Protein AF-W1YI63-F1 (afdb_monomer)

pLDDT: mean 93.34, std 7.51, range [48.5, 98.5]

Radius of gyration: 19.22 Å; Cα contacts (8 Å, |Δi|>4): 62; chains: 1; bounding box: 43×37×49 Å

Nearest PDB structures (foldseek):
  4nl8-assembly1_A  TM=9.948E-01  e=7.126E-09  Klebsiella pneumoniae subsp. pneumoniae MGH 78578
  4nl8-assembly2_B  TM=9.795E-01  e=2.638E-07  Klebsiella pneumoniae subsp. pneumoniae MGH 78578
  6dgd-assembly2_B  TM=9.287E-01  e=2.018E-07  Klebsiella pneumoniae
  4nl4-assembly1_H  TM=9.683E-01  e=4.212E-07  Klebsiella pneumoniae subsp. pneumoniae MGH 78578

Sequence (87 aa):
QALRLTRRAGNARPAIQHVLDLKGQKVQAGLAPALITRMRQHFQADNQVILFLNRRGFAPALLCHDCGWIAECPRCDHYYTLHQAQQ

Foldseek 3Di:
DDDDDPDDPDPDDDDDDDDDQQAPADDDVNHGPVVVVVCVVCVVVVHDDDDDDDDPPDFDWDADRHPGDTAADPVDGDTDGDDDDDD

Organism: NCBI:txid408170

Mean predicted aligned error: 5.71 Å

Solvent-accessible surface area (backbone atoms only — not comparable to full-atom values): 6150 Å² total; per-residue (Å²): 134,88,86,82,82,89,67,62,73,84,87,61,69,86,80,91,81,81,90,80,82,63,57,68,54,81,56,57,98,84,36,49,61,75,54,54,55,52,52,50,57,38,47,75,68,77,45,86,84,86,85,90,74,81,62,92,87,65,82,42,67,47,66,41,61,63,82,64,51,64,48,65,41,97,87,52,99,48,70,43,72,56,82,77,78,86,127

Secondary structure (DSSP, 8-state):
------S-STTPPPPP--PPP-TT---BTTB-HHHHHHHHHHHHTT-------PPTT--PBPB-TTT--B-B-TTSSPBPB------

Structure (mmCIF, N/CA/C/O backbone):
data_AF-W1YI63-F1
#
_entry.id   AF-W1YI63-F1
#
loop_
_atom_site.group_PDB
_atom_site.id
_atom_site.type_symbol
_atom_site.label_atom_id
_atom_site.label_alt_id
_atom_site.label_comp_id
_atom_site.label_asym_id
_atom_site.label_entity_id
_atom_site.label_seq_id
_atom_site.pdbx_PDB_ins_code
_atom_site.Cartn_x
_atom_site.Cartn_y
_atom_site.Cartn_z
_atom_site.occupancy
_atom_site.B_iso_or_equiv
_atom_site.auth_seq_id
_atom_site.auth_comp_id
_atom_site.auth_asym_id
_atom_site.auth_atom_id
_atom_site.pdbx_PDB_model_num
ATOM 1 N N . GLN A 1 1 ? -26.873 -14.004 -26.947 1.00 75.94 1 GLN A N 1
ATOM 2 C CA . GLN A 1 1 ? -25.847 -15.070 -26.940 1.00 75.94 1 GLN A CA 1
ATOM 3 C C . GLN A 1 1 ? -24.523 -14.428 -26.536 1.00 75.94 1 GLN A C 1
ATOM 5 O O . GLN A 1 1 ? -24.121 -13.477 -27.191 1.00 75.94 1 GLN A O 1
ATOM 10 N N . ALA A 1 2 ? -23.910 -14.829 -25.418 1.00 80.31 2 ALA A N 1
ATOM 11 C CA . ALA A 1 2 ? -22.669 -14.207 -24.943 1.00 80.31 2 ALA A CA 1
ATOM 12 C C . ALA A 1 2 ? -21.449 -14.833 -25.640 1.00 80.31 2 ALA A C 1
ATOM 14 O O . ALA A 1 2 ? -21.308 -16.055 -25.661 1.00 80.31 2 ALA A O 1
ATOM 15 N N . LEU A 1 3 ? -20.571 -14.002 -26.205 1.00 83.38 3 LEU A N 1
ATOM 16 C CA . LEU A 1 3 ? -19.296 -14.436 -26.777 1.00 83.38 3 LEU A CA 1
ATOM 17 C C . LEU A 1 3 ? -18.254 -14.610 -25.668 1.00 83.38 3 LEU A C 1
ATOM 19 O O . LEU A 1 3 ? -18.019 -13.704 -24.871 1.00 83.38 3 LEU A O 1
ATOM 23 N N . ARG A 1 4 ? -17.604 -15.777 -25.631 1.00 86.81 4 ARG A N 1
ATOM 24 C CA . ARG A 1 4 ? -16.536 -16.088 -24.674 1.00 86.81 4 ARG A CA 1
ATOM 25 C C . ARG A 1 4 ? -15.173 -15.840 -25.320 1.00 86.81 4 ARG A C 1
ATOM 27 O O . ARG A 1 4 ? -14.741 -16.605 -26.178 1.00 86.81 4 ARG A O 1
ATOM 34 N N . LEU A 1 5 ? -14.484 -14.785 -24.892 1.00 87.88 5 LEU A N 1
ATOM 35 C CA . LEU A 1 5 ? -13.155 -14.421 -25.392 1.00 87.88 5 LEU A CA 1
ATOM 36 C C . LEU A 1 5 ? -12.069 -15.185 -24.621 1.00 87.88 5 LEU A C 1
ATOM 38 O O . LEU A 1 5 ? -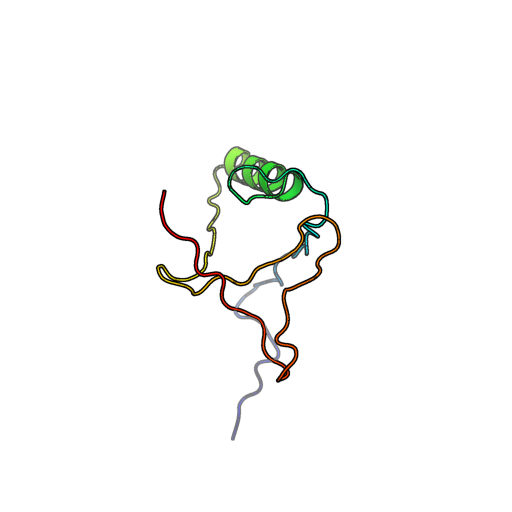11.617 -14.754 -23.565 1.00 87.88 5 LEU A O 1
ATOM 42 N N . THR A 1 6 ? -11.661 -16.349 -25.130 1.00 88.38 6 THR A N 1
ATOM 43 C CA . THR A 1 6 ? -10.642 -17.203 -24.486 1.00 88.38 6 THR A CA 1
ATOM 44 C C . THR A 1 6 ? -9.203 -16.834 -24.856 1.00 88.38 6 THR A C 1
ATOM 46 O O . THR A 1 6 ? -8.264 -17.399 -24.299 1.00 88.38 6 THR A O 1
ATOM 49 N N . ARG A 1 7 ? -9.010 -15.892 -25.788 1.00 86.50 7 ARG A N 1
ATOM 50 C CA . ARG A 1 7 ? -7.696 -15.446 -26.273 1.00 86.50 7 ARG A CA 1
ATOM 51 C C . ARG A 1 7 ? -7.528 -13.949 -26.041 1.00 86.50 7 ARG A C 1
ATOM 53 O O . ARG A 1 7 ? -8.476 -13.185 -26.205 1.00 86.50 7 ARG A O 1
ATOM 60 N N . ARG A 1 8 ? -6.319 -13.534 -25.658 1.00 87.12 8 ARG A N 1
ATOM 61 C CA . ARG A 1 8 ? -5.969 -12.112 -25.540 1.00 87.12 8 ARG A CA 1
ATOM 62 C C . ARG A 1 8 ? -5.815 -11.500 -26.932 1.00 87.12 8 ARG A C 1
ATOM 64 O O . ARG A 1 8 ? -5.509 -12.205 -27.888 1.00 87.12 8 ARG A O 1
ATOM 71 N N . ALA A 1 9 ? -6.042 -10.194 -27.035 1.00 91.19 9 ALA A N 1
ATOM 72 C CA . ALA A 1 9 ? -5.886 -9.473 -28.291 1.00 91.19 9 ALA A CA 1
ATOM 73 C C . ALA A 1 9 ? -4.422 -9.512 -28.769 1.00 91.19 9 ALA A C 1
ATOM 75 O O . ALA A 1 9 ? -3.497 -9.268 -27.989 1.00 91.19 9 ALA A O 1
ATOM 76 N N . GLY A 1 10 ? -4.222 -9.811 -30.054 1.00 89.25 10 GLY A N 1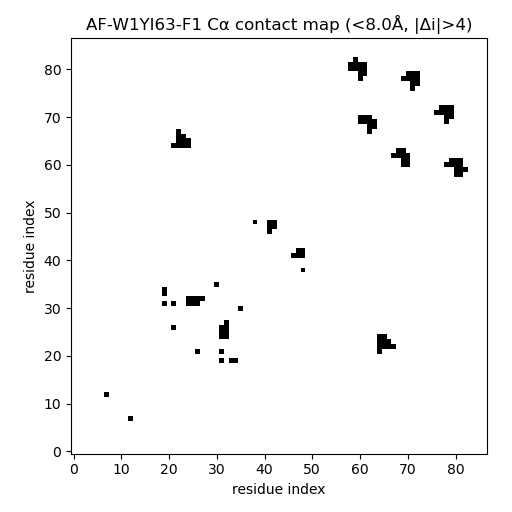
ATOM 77 C CA . GLY A 1 10 ? -2.896 -9.917 -30.663 1.00 89.25 10 GLY A CA 1
ATOM 78 C C . GLY A 1 10 ? -1.993 -10.924 -29.943 1.00 89.25 10 GLY A C 1
ATOM 79 O O . GLY A 1 10 ? -2.409 -12.033 -29.622 1.00 89.25 10 GLY A O 1
ATOM 80 N N . ASN A 1 11 ? -0.757 -10.510 -29.658 1.00 86.44 11 ASN A N 1
ATOM 81 C CA . ASN A 1 11 ? 0.253 -11.321 -28.967 1.00 86.44 11 ASN A CA 1
ATOM 82 C C . ASN A 1 11 ? 0.388 -10.962 -27.477 1.00 86.44 11 ASN A C 1
ATOM 84 O O . ASN A 1 11 ? 1.430 -11.216 -26.866 1.00 86.44 11 ASN A O 1
ATOM 88 N N . ALA A 1 12 ? -0.633 -10.328 -26.891 1.00 89.94 12 ALA A N 1
ATOM 89 C CA . ALA A 1 12 ? -0.577 -9.873 -25.510 1.00 89.94 12 ALA A CA 1
ATOM 90 C C . ALA A 1 12 ? -0.393 -11.054 -24.546 1.00 89.94 12 ALA A C 1
ATOM 92 O O . ALA A 1 12 ? -1.179 -12.005 -24.523 1.00 89.94 12 ALA A O 1
ATOM 93 N N . ARG A 1 13 ? 0.642 -10.965 -23.711 1.00 88.12 13 ARG A N 1
ATOM 94 C CA . ARG A 1 13 ? 0.923 -11.923 -22.639 1.00 88.12 13 ARG A CA 1
ATOM 95 C C . ARG A 1 13 ? 0.381 -11.384 -21.312 1.00 88.12 13 ARG A C 1
ATOM 97 O O . ARG A 1 13 ? 0.255 -10.168 -21.162 1.00 88.12 13 ARG A O 1
ATOM 104 N N . PRO A 1 14 ? 0.029 -12.253 -20.350 1.00 85.75 14 PRO A N 1
ATOM 105 C CA . PRO A 1 14 ? -0.277 -11.811 -18.995 1.00 85.75 14 PRO A CA 1
ATOM 106 C C . PRO A 1 14 ? 0.870 -10.970 -18.423 1.00 85.75 14 PRO A C 1
ATOM 108 O O . PRO A 1 14 ? 2.039 -11.297 -18.628 1.00 85.75 14 PRO A O 1
ATOM 111 N N . ALA A 1 15 ? 0.535 -9.898 -17.708 1.00 87.31 15 ALA A N 1
ATOM 112 C CA . ALA A 1 15 ? 1.530 -9.109 -16.999 1.00 87.31 15 ALA A CA 1
ATOM 113 C C . ALA A 1 15 ? 2.148 -9.931 -15.857 1.00 87.31 15 ALA A C 1
ATOM 115 O O . ALA A 1 15 ? 1.457 -10.711 -15.196 1.00 87.31 15 ALA A O 1
ATOM 116 N N . ILE A 1 16 ? 3.443 -9.734 -15.610 1.00 91.88 16 ILE A N 1
ATOM 117 C CA . ILE A 1 16 ? 4.107 -10.286 -14.428 1.00 91.88 16 ILE A CA 1
ATOM 118 C C . ILE A 1 16 ? 3.674 -9.446 -13.227 1.00 91.88 16 ILE A C 1
ATOM 120 O O . ILE A 1 16 ? 3.894 -8.237 -13.197 1.00 91.88 16 ILE A O 1
ATOM 124 N N . GLN A 1 17 ? 3.063 -10.091 -12.238 1.00 94.88 17 GLN A N 1
ATOM 125 C CA . GLN A 1 17 ? 2.519 -9.441 -11.049 1.00 94.88 17 GLN A CA 1
ATOM 126 C C . GLN A 1 17 ? 3.244 -9.900 -9.787 1.00 94.88 17 GLN A C 1
ATOM 128 O O . GLN A 1 17 ? 3.671 -11.048 -9.685 1.00 94.88 17 GLN A O 1
ATOM 133 N N . HIS A 1 18 ? 3.352 -8.998 -8.816 1.00 95.56 18 HIS A N 1
ATOM 134 C 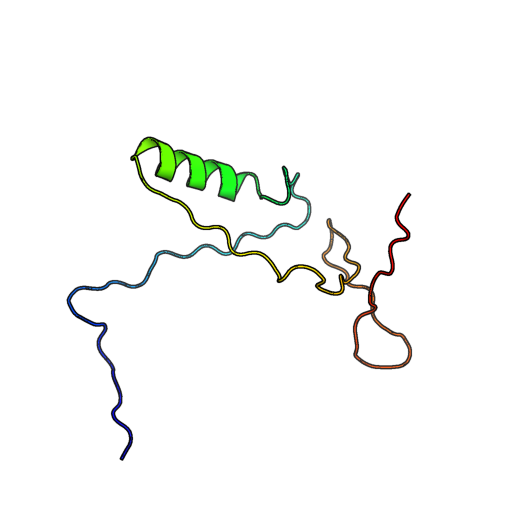CA . HIS A 1 18 ? 3.893 -9.282 -7.493 1.00 95.56 18 HIS A CA 1
ATOM 135 C C . HIS A 1 18 ? 2.973 -8.658 -6.447 1.00 95.56 18 HIS A C 1
ATOM 137 O O . HIS A 1 18 ? 2.620 -7.486 -6.565 1.00 95.56 18 HIS A O 1
ATOM 143 N N . VAL A 1 19 ? 2.621 -9.426 -5.418 1.00 96.81 19 VAL A N 1
ATOM 144 C CA . VAL A 1 19 ? 1.935 -8.909 -4.230 1.00 96.81 19 VAL A CA 1
ATOM 145 C C . VAL A 1 19 ? 3.000 -8.659 -3.172 1.00 96.81 19 VAL A C 1
ATOM 147 O O . VAL A 1 19 ? 3.744 -9.570 -2.816 1.00 96.81 19 VAL A O 1
ATOM 150 N N . LEU A 1 20 ? 3.116 -7.413 -2.718 1.00 96.56 20 LEU A N 1
ATOM 151 C CA . LEU A 1 20 ? 4.080 -7.023 -1.695 1.00 96.56 20 LEU A CA 1
ATOM 152 C C . LEU A 1 20 ? 3.353 -6.855 -0.364 1.00 96.56 20 LEU A C 1
ATOM 154 O O . LEU A 1 20 ? 2.436 -6.044 -0.264 1.00 96.56 20 LEU A O 1
ATOM 158 N N . ASP A 1 21 ? 3.781 -7.601 0.650 1.00 96.31 21 ASP A N 1
ATOM 159 C CA . ASP A 1 21 ? 3.295 -7.416 2.014 1.00 96.31 21 ASP A CA 1
ATOM 160 C C . ASP A 1 21 ? 3.972 -6.196 2.644 1.00 96.31 21 ASP A C 1
ATOM 162 O O . ASP A 1 21 ? 5.199 -6.153 2.759 1.00 96.31 21 ASP A O 1
ATOM 166 N N . LEU A 1 22 ? 3.18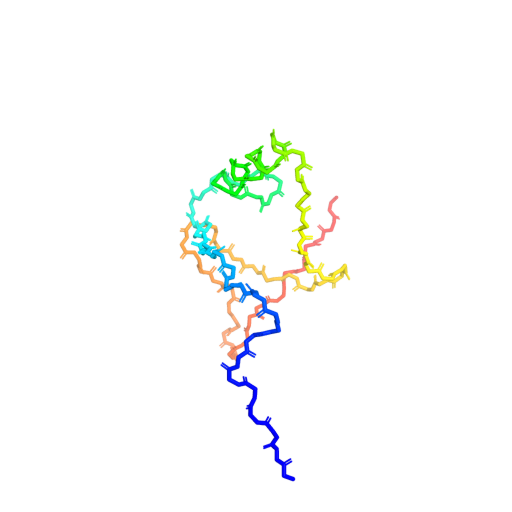1 -5.192 3.023 1.00 96.88 22 LEU A N 1
ATOM 167 C CA . LEU A 1 22 ? 3.686 -3.964 3.638 1.00 96.88 22 LEU A CA 1
ATOM 168 C C . LEU A 1 22 ? 3.948 -4.107 5.140 1.00 96.88 22 LEU A C 1
ATOM 170 O O . LEU A 1 22 ? 4.606 -3.228 5.703 1.00 96.88 22 LEU A O 1
ATOM 174 N N . LYS A 1 23 ? 3.464 -5.185 5.776 1.00 96.69 23 LYS A N 1
ATOM 175 C CA . LYS A 1 23 ? 3.572 -5.367 7.226 1.00 96.69 23 LYS A CA 1
ATOM 176 C C . LYS A 1 23 ? 5.025 -5.287 7.698 1.00 96.69 23 LYS A C 1
ATOM 178 O O . LYS A 1 23 ? 5.897 -5.967 7.155 1.00 96.69 23 LYS A O 1
ATOM 183 N N . GLY A 1 24 ? 5.287 -4.422 8.676 1.00 94.44 24 GLY A N 1
ATOM 184 C CA . GLY A 1 24 ? 6.612 -4.216 9.270 1.00 94.44 24 GLY A CA 1
ATOM 185 C C . GLY A 1 24 ? 7.660 -3.586 8.339 1.00 94.44 24 GLY A C 1
ATOM 186 O O . GLY A 1 24 ? 8.832 -3.487 8.707 1.00 94.44 24 GLY A O 1
ATOM 187 N N . GLN A 1 25 ? 7.292 -3.151 7.128 1.00 95.75 25 GLN A N 1
ATOM 188 C CA . GLN A 1 25 ? 8.243 -2.527 6.204 1.00 95.75 25 GLN A CA 1
ATOM 189 C C . GLN A 1 25 ? 8.387 -1.028 6.464 1.00 95.75 25 GLN A C 1
ATOM 191 O O . GLN A 1 2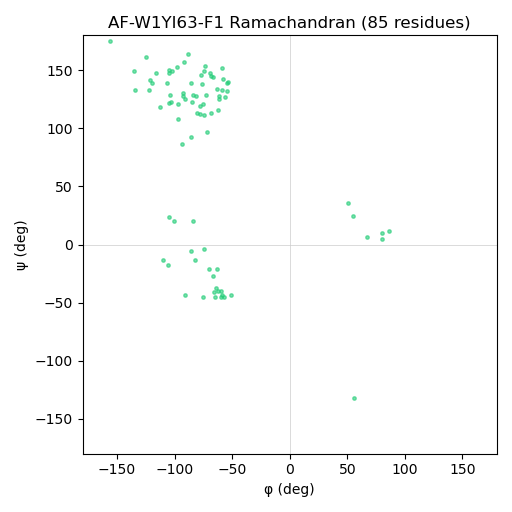5 ? 7.401 -0.315 6.623 1.00 95.75 25 GLN A O 1
ATOM 196 N N . LYS A 1 26 ? 9.613 -0.498 6.402 1.00 94.56 26 LYS A N 1
ATOM 197 C CA . LYS A 1 26 ? 9.836 0.956 6.399 1.00 94.56 26 LYS A CA 1
ATOM 198 C C . LYS A 1 26 ? 9.394 1.543 5.060 1.00 94.56 26 LYS A C 1
ATOM 200 O O . LYS A 1 26 ? 10.141 1.503 4.083 1.00 94.56 26 LYS A O 1
ATOM 205 N N . VAL A 1 27 ? 8.172 2.061 5.016 1.00 95.56 27 VAL A N 1
ATOM 206 C CA . VAL A 1 27 ? 7.624 2.705 3.820 1.00 95.56 27 VAL A CA 1
ATOM 207 C C . VAL A 1 27 ? 8.206 4.106 3.640 1.00 95.56 27 VAL A C 1
ATOM 209 O O . VAL A 1 27 ? 8.334 4.869 4.595 1.00 95.56 27 VAL A O 1
ATOM 212 N N . GLN A 1 28 ? 8.540 4.460 2.400 1.00 96.62 28 GLN A N 1
ATOM 213 C CA . GLN A 1 28 ? 8.998 5.800 2.030 1.00 96.62 28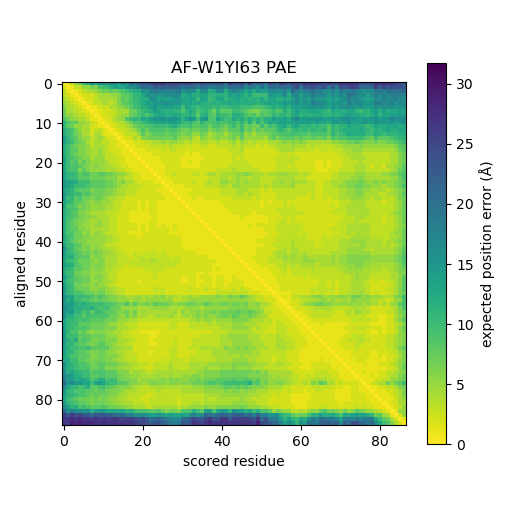 GLN A CA 1
ATOM 214 C C . GLN A 1 28 ? 7.943 6.441 1.134 1.00 96.62 28 GLN A C 1
ATOM 216 O O . GLN A 1 28 ? 7.645 5.915 0.065 1.00 96.62 28 GLN A O 1
ATOM 221 N N . ALA A 1 29 ? 7.357 7.559 1.575 1.00 95.44 29 ALA A N 1
ATOM 222 C CA . ALA A 1 29 ? 6.245 8.216 0.878 1.00 95.44 29 ALA A CA 1
ATOM 223 C C . ALA A 1 29 ? 5.088 7.247 0.526 1.00 95.44 29 ALA A C 1
ATOM 225 O O . ALA A 1 29 ? 4.481 7.343 -0.536 1.00 95.44 29 ALA A O 1
ATOM 226 N N . GLY A 1 30 ? 4.814 6.276 1.406 1.00 94.62 30 GLY A N 1
ATOM 227 C CA . GLY A 1 30 ? 3.788 5.248 1.195 1.00 94.62 30 GLY A CA 1
ATOM 228 C C . GLY A 1 30 ? 4.200 4.082 0.285 1.00 94.62 30 GLY A C 1
ATOM 229 O O . GLY A 1 30 ? 3.373 3.218 0.008 1.00 94.62 30 GLY A O 1
ATOM 230 N N . LEU A 1 31 ? 5.456 4.017 -0.171 1.00 97.69 31 LEU A N 1
ATOM 231 C CA . LEU A 1 31 ? 5.953 2.970 -1.069 1.00 97.69 31 LEU A CA 1
ATOM 232 C C . LEU A 1 31 ? 6.875 1.984 -0.338 1.00 97.69 31 LEU A C 1
ATOM 234 O O . LEU A 1 31 ? 7.740 2.380 0.445 1.00 97.69 31 LEU A O 1
ATOM 238 N N . ALA A 1 32 ? 6.727 0.691 -0.640 1.00 97.69 32 ALA A N 1
ATOM 239 C CA . ALA A 1 32 ? 7.639 -0.345 -0.159 1.00 97.69 32 ALA A CA 1
ATOM 240 C C . ALA A 1 32 ? 9.034 -0.221 -0.800 1.00 97.69 32 ALA A C 1
ATOM 242 O O . ALA A 1 32 ? 9.121 0.020 -2.010 1.00 97.69 32 ALA A O 1
ATOM 243 N N . PRO A 1 33 ? 10.122 -0.526 -0.068 1.00 97.44 33 PRO A N 1
ATOM 244 C CA . PRO A 1 33 ? 11.473 -0.596 -0.629 1.00 97.44 33 PRO A CA 1
ATOM 245 C C . PRO A 1 33 ? 11.569 -1.470 -1.890 1.00 97.44 33 PRO A C 1
ATOM 247 O O . PRO A 1 33 ? 12.155 -1.064 -2.892 1.00 97.44 33 PRO A O 1
ATOM 250 N N . ALA A 1 34 ? 10.921 -2.641 -1.887 1.00 97.25 34 ALA A N 1
ATOM 251 C CA . ALA A 1 34 ? 10.921 -3.555 -3.032 1.00 97.25 34 ALA A CA 1
ATOM 252 C C . ALA A 1 34 ? 10.186 -3.001 -4.269 1.00 97.25 34 ALA A C 1
ATOM 254 O O . ALA A 1 34 ? 10.512 -3.385 -5.396 1.00 97.25 34 ALA A O 1
ATOM 255 N N . LEU A 1 35 ? 9.202 -2.114 -4.079 1.00 98.00 35 LEU A N 1
ATOM 256 C CA . LEU A 1 35 ? 8.530 -1.413 -5.175 1.00 98.00 35 LEU A CA 1
ATOM 257 C C . LEU A 1 35 ? 9.435 -0.312 -5.732 1.00 98.00 35 LEU A C 1
ATOM 259 O O . LEU A 1 35 ? 9.622 -0.242 -6.943 1.00 98.00 35 LEU A O 1
ATOM 263 N N . ILE A 1 36 ? 10.063 0.478 -4.856 1.00 98.19 36 ILE A N 1
ATOM 264 C CA . ILE A 1 36 ? 10.996 1.548 -5.242 1.00 98.19 36 ILE A CA 1
ATOM 265 C C . ILE A 1 36 ? 12.142 0.987 -6.093 1.00 98.19 36 ILE A C 1
ATOM 267 O O . ILE A 1 36 ? 12.463 1.550 -7.139 1.00 98.19 36 ILE A O 1
ATOM 271 N N . THR A 1 37 ? 12.727 -0.146 -5.697 1.00 97.69 37 THR A N 1
ATOM 272 C CA . THR A 1 37 ? 13.787 -0.807 -6.477 1.00 97.69 37 THR A CA 1
ATOM 273 C C . THR A 1 37 ? 13.312 -1.195 -7.878 1.00 97.69 37 THR A C 1
ATOM 275 O O . THR A 1 37 ? 14.008 -0.918 -8.852 1.00 97.69 37 THR A O 1
ATOM 278 N N . ARG A 1 38 ? 12.111 -1.775 -8.008 1.00 97.06 38 ARG A N 1
ATOM 279 C CA . ARG A 1 38 ? 11.538 -2.129 -9.320 1.00 97.06 38 ARG A CA 1
ATOM 280 C C . ARG A 1 38 ? 11.236 -0.896 -10.170 1.00 97.06 38 ARG A C 1
ATOM 282 O O . ARG A 1 38 ? 11.533 -0.888 -11.358 1.00 97.06 38 ARG A O 1
ATOM 289 N N . MET A 1 39 ? 10.706 0.170 -9.572 1.00 97.94 39 MET A N 1
ATOM 290 C CA . MET A 1 39 ? 10.473 1.436 -10.277 1.00 97.94 39 MET A CA 1
ATOM 291 C C . MET A 1 39 ? 11.776 2.002 -10.852 1.00 97.94 39 MET A C 1
ATOM 293 O O . MET A 1 39 ? 11.806 2.395 -12.014 1.00 97.94 39 MET A O 1
ATOM 297 N N . ARG A 1 40 ? 12.873 1.969 -10.081 1.00 98.19 40 ARG A N 1
ATOM 298 C CA . ARG A 1 40 ? 14.194 2.405 -10.562 1.00 98.19 40 ARG A CA 1
ATOM 299 C C . ARG A 1 40 ? 14.672 1.599 -11.769 1.00 98.19 40 ARG A C 1
ATOM 301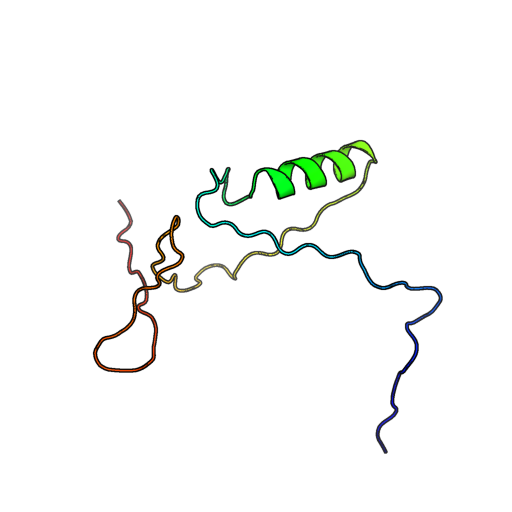 O O . ARG A 1 40 ? 15.202 2.200 -12.693 1.00 98.19 40 ARG A O 1
ATOM 308 N N . GLN A 1 41 ? 14.450 0.285 -11.793 1.00 98.00 41 GLN A N 1
ATOM 309 C CA . GLN A 1 41 ? 14.793 -0.556 -12.950 1.00 98.00 41 GLN A CA 1
ATOM 310 C C . GLN A 1 41 ? 14.016 -0.142 -14.206 1.00 98.00 41 GLN A C 1
ATOM 312 O O . GLN A 1 41 ? 14.585 -0.093 -15.292 1.00 98.00 41 GLN A O 1
ATOM 317 N N . HIS A 1 42 ? 12.732 0.203 -14.065 1.00 98.00 42 HIS A N 1
ATOM 318 C CA . HIS A 1 42 ? 11.943 0.718 -15.185 1.00 98.00 42 HIS A CA 1
ATOM 319 C C . HIS A 1 42 ? 12.468 2.066 -15.682 1.00 98.00 42 HIS A C 1
ATOM 321 O O . HIS A 1 42 ? 12.639 2.229 -16.889 1.00 98.00 42 HIS A O 1
ATOM 327 N N . PHE A 1 43 ? 12.784 2.991 -14.772 1.00 98.25 43 PHE A N 1
ATOM 328 C CA . PHE A 1 43 ? 13.335 4.299 -15.133 1.00 98.25 43 PHE A CA 1
ATOM 329 C C . PHE A 1 43 ? 14.714 4.197 -15.797 1.00 98.25 43 PHE A C 1
ATOM 331 O O . PHE A 1 43 ? 14.981 4.927 -16.739 1.00 98.25 43 PHE A O 1
ATOM 338 N N . GLN A 1 44 ? 15.568 3.267 -15.358 1.00 98.50 44 GLN A N 1
ATOM 339 C CA . GLN A 1 44 ? 16.875 3.001 -15.981 1.00 98.50 44 GLN A CA 1
ATOM 340 C C . GLN A 1 44 ? 16.774 2.495 -17.426 1.00 98.50 44 GLN A C 1
ATOM 342 O O . GLN A 1 44 ? 17.746 2.579 -18.167 1.00 98.50 44 GLN A O 1
ATOM 347 N N . ALA A 1 45 ? 15.619 1.956 -17.812 1.00 98.25 45 ALA A N 1
ATOM 348 C CA . ALA A 1 45 ? 15.326 1.495 -19.163 1.00 98.25 45 ALA A CA 1
ATOM 349 C C . ALA A 1 45 ? 14.401 2.470 -19.920 1.00 98.25 45 ALA A C 1
ATOM 351 O O . ALA A 1 45 ? 13.674 2.037 -20.811 1.00 98.25 45 ALA A O 1
ATOM 352 N N . ASP A 1 46 ? 14.374 3.748 -19.516 1.00 98.12 46 ASP A N 1
ATOM 353 C CA . ASP A 1 46 ? 13.561 4.827 -20.100 1.00 98.12 46 ASP A CA 1
ATOM 354 C C . ASP A 1 46 ? 12.051 4.528 -20.168 1.00 98.12 46 ASP A C 1
ATOM 356 O O . ASP A 1 46 ? 11.304 5.099 -20.966 1.00 98.12 46 ASP A O 1
ATOM 360 N N . ASN A 1 47 ? 11.566 3.641 -19.295 1.00 97.81 47 ASN A N 1
ATOM 361 C CA . ASN A 1 47 ? 10.146 3.332 -19.185 1.00 97.81 47 ASN A CA 1
ATOM 362 C C . ASN A 1 47 ? 9.440 4.265 -18.198 1.00 97.81 47 ASN A C 1
ATOM 364 O O . ASN A 1 47 ? 10.046 4.888 -17.326 1.00 97.81 47 ASN A O 1
ATOM 368 N N . GLN A 1 48 ? 8.111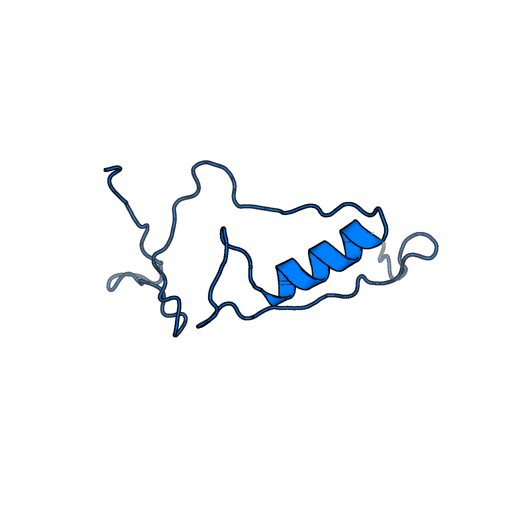 4.280 -18.284 1.00 97.69 48 GLN A N 1
ATOM 369 C CA . GLN A 1 48 ? 7.243 5.021 -17.375 1.00 97.69 48 GLN A CA 1
ATOM 370 C C . GLN A 1 48 ? 6.546 4.085 -16.385 1.00 97.69 48 GLN A C 1
ATOM 372 O O . GLN A 1 48 ? 6.253 2.928 -16.689 1.00 97.69 48 GLN A O 1
ATOM 377 N N . VAL A 1 49 ? 6.249 4.612 -15.197 1.00 97.69 49 VAL A N 1
ATOM 378 C CA . VAL A 1 49 ? 5.482 3.921 -14.156 1.00 97.69 49 VAL A CA 1
ATOM 379 C C . VAL A 1 49 ? 4.260 4.760 -13.809 1.00 97.69 49 VAL A C 1
ATOM 381 O O . VAL A 1 49 ? 4.374 5.959 -13.568 1.00 97.69 49 VAL A O 1
ATOM 384 N N . ILE A 1 50 ? 3.099 4.113 -13.739 1.00 97.75 50 ILE A N 1
ATOM 385 C CA . ILE A 1 50 ? 1.853 4.718 -13.268 1.00 97.75 50 ILE A CA 1
ATOM 386 C C . ILE A 1 50 ? 1.580 4.207 -11.853 1.00 97.75 50 ILE A C 1
ATOM 388 O O . ILE A 1 50 ? 1.582 3.000 -11.614 1.00 97.75 50 ILE A O 1
ATOM 392 N N . LEU A 1 51 ? 1.325 5.128 -10.923 1.00 97.25 51 LEU A N 1
ATOM 393 C CA . LEU A 1 51 ? 0.873 4.816 -9.569 1.00 97.25 51 LEU A CA 1
ATOM 394 C C . LEU A 1 51 ? -0.614 5.144 -9.451 1.00 97.25 51 LEU A C 1
ATOM 396 O O . LEU A 1 51 ? -1.023 6.285 -9.657 1.00 97.25 51 LEU A O 1
ATOM 400 N N . PHE A 1 52 ? -1.417 4.144 -9.098 1.00 97.25 52 PHE A N 1
ATOM 401 C CA . PHE A 1 52 ? -2.827 4.338 -8.782 1.00 97.25 52 PHE A CA 1
ATOM 402 C C . PHE A 1 52 ? -2.990 4.554 -7.281 1.00 97.25 52 PHE A C 1
ATOM 404 O O . PHE A 1 52 ? -2.466 3.788 -6.476 1.00 97.25 52 PHE A O 1
ATOM 411 N N . LEU A 1 53 ? -3.726 5.599 -6.918 1.00 95.44 53 LEU A N 1
ATOM 412 C CA . LEU A 1 53 ? -4.030 5.964 -5.539 1.00 95.44 53 LEU A CA 1
ATOM 413 C C . LEU A 1 53 ? -5.545 6.063 -5.364 1.00 95.44 53 LEU A C 1
ATOM 415 O O . LEU A 1 53 ? -6.288 6.229 -6.334 1.00 95.44 53 LEU A O 1
ATOM 419 N N . ASN A 1 54 ? -5.997 6.007 -4.113 1.00 94.94 54 ASN A N 1
ATOM 420 C CA . ASN A 1 54 ? -7.393 6.268 -3.786 1.00 94.94 54 ASN A CA 1
ATOM 421 C C . ASN A 1 54 ? -7.808 7.676 -4.236 1.00 94.94 54 ASN A C 1
ATOM 423 O O . ASN A 1 54 ? -7.003 8.612 -4.281 1.00 94.94 54 ASN A O 1
ATOM 427 N N . ARG A 1 55 ? -9.098 7.838 -4.543 1.00 94.50 55 ARG A N 1
ATOM 428 C CA . ARG A 1 55 ? -9.673 9.140 -4.894 1.00 94.50 55 ARG A CA 1
ATOM 429 C C . ARG A 1 55 ? -9.451 10.138 -3.751 1.00 94.50 55 ARG A C 1
ATOM 431 O O . ARG A 1 55 ? -9.588 9.803 -2.578 1.00 94.50 55 ARG A O 1
ATOM 438 N N . ARG A 1 56 ? -9.169 11.397 -4.095 1.00 91.62 56 ARG A N 1
ATOM 439 C CA . ARG A 1 56 ? -9.095 12.501 -3.126 1.00 91.62 56 ARG A CA 1
ATOM 440 C C . ARG A 1 56 ? -10.393 12.588 -2.307 1.00 91.62 56 ARG A C 1
ATOM 442 O O . ARG A 1 56 ? -11.474 12.576 -2.891 1.00 91.62 56 ARG A O 1
ATOM 449 N N . GLY A 1 57 ? -10.269 12.695 -0.984 1.00 88.00 57 GLY A N 1
ATOM 450 C CA . GLY A 1 57 ? -11.407 12.688 -0.054 1.00 88.00 57 GLY A CA 1
ATOM 451 C C . GLY A 1 57 ? -11.868 11.290 0.375 1.00 88.00 57 GLY A C 1
ATOM 452 O O . GLY A 1 57 ? -12.939 11.164 0.957 1.00 88.00 57 GLY A O 1
ATOM 453 N N . PHE A 1 58 ? -11.093 10.241 0.080 1.00 92.88 58 PHE A N 1
ATOM 454 C CA . PHE A 1 58 ? -11.349 8.900 0.601 1.00 92.88 58 PHE A CA 1
ATOM 455 C C . PHE A 1 58 ? -11.347 8.892 2.138 1.00 92.88 58 PHE A C 1
ATOM 457 O O . PHE A 1 58 ? -10.435 9.440 2.753 1.00 92.88 58 PHE A O 1
ATOM 464 N N . ALA A 1 59 ? -12.354 8.252 2.735 1.00 92.62 59 ALA A N 1
ATOM 465 C CA . ALA A 1 59 ? -12.485 8.079 4.178 1.00 92.62 59 ALA A CA 1
ATOM 466 C C . ALA A 1 59 ? -11.492 7.005 4.673 1.00 92.62 59 ALA A C 1
ATOM 468 O O . ALA A 1 59 ? -11.643 5.838 4.304 1.00 92.62 59 ALA A O 1
ATOM 469 N N . PRO A 1 60 ? -10.454 7.360 5.454 1.00 93.69 60 PRO A N 1
ATOM 470 C CA . PRO A 1 60 ? -9.415 6.409 5.832 1.00 93.69 60 PRO A CA 1
ATOM 471 C C . PRO A 1 60 ? -9.891 5.461 6.939 1.00 93.69 60 PRO A C 1
ATOM 473 O O . PRO A 1 60 ? -10.610 5.872 7.845 1.00 93.69 60 PRO A O 1
ATOM 476 N N . ALA A 1 61 ? -9.431 4.211 6.901 1.00 95.12 61 ALA A N 1
ATOM 477 C CA . ALA A 1 61 ? -9.516 3.285 8.029 1.00 95.12 61 ALA A CA 1
ATOM 478 C C . ALA A 1 61 ? -8.246 3.375 8.890 1.00 95.12 61 ALA A C 1
ATOM 480 O O . ALA A 1 61 ? -7.186 3.778 8.404 1.00 95.12 61 ALA A O 1
ATOM 481 N N . LEU A 1 62 ? -8.339 2.972 10.158 1.00 96.19 62 LEU A N 1
ATOM 482 C CA . LEU A 1 62 ? -7.179 2.837 11.041 1.00 96.19 62 LEU A CA 1
ATOM 483 C C . LEU A 1 62 ? -6.650 1.398 10.990 1.00 96.19 62 LEU A C 1
ATOM 485 O O . LEU A 1 62 ? -7.414 0.458 11.209 1.00 96.19 62 LEU A O 1
ATOM 489 N N . LEU A 1 63 ? -5.350 1.238 10.730 1.00 96.56 63 LEU A N 1
ATOM 490 C CA . LEU A 1 63 ? -4.678 -0.062 10.660 1.00 96.56 63 LEU A CA 1
ATOM 491 C C . LEU A 1 63 ? -3.340 -0.061 11.411 1.00 96.56 63 LEU A C 1
ATOM 493 O O . LEU A 1 63 ? -2.652 0.959 11.463 1.00 96.56 63 LEU A O 1
ATOM 497 N N . CYS A 1 64 ? -2.954 -1.215 11.956 1.00 96.50 64 CYS A N 1
ATOM 498 C CA . CYS A 1 64 ? -1.628 -1.451 12.520 1.00 96.50 64 CYS A CA 1
ATOM 499 C C . CYS A 1 64 ? -0.652 -1.865 11.415 1.00 96.50 64 CYS A C 1
ATOM 501 O O . CYS A 1 64 ? -0.855 -2.875 10.738 1.00 96.50 64 CYS A O 1
ATOM 503 N N . HIS A 1 65 ? 0.435 -1.109 11.264 1.00 95.56 65 HIS A N 1
ATOM 504 C CA . HIS A 1 65 ? 1.425 -1.346 10.214 1.00 95.56 65 HIS A CA 1
ATOM 505 C C . HIS A 1 65 ? 2.264 -2.614 10.428 1.00 95.56 65 HIS A C 1
ATOM 507 O O . HIS A 1 65 ? 2.804 -3.153 9.470 1.00 95.56 65 HIS A O 1
ATOM 513 N N . ASP A 1 66 ? 2.356 -3.129 11.654 1.00 96.25 66 ASP A N 1
ATOM 514 C CA . ASP A 1 66 ? 3.201 -4.290 11.956 1.00 96.25 66 ASP A CA 1
ATOM 515 C C . ASP A 1 66 ? 2.449 -5.618 11.824 1.00 96.25 66 ASP A C 1
ATOM 517 O O . ASP A 1 66 ? 2.966 -6.569 11.240 1.00 96.25 66 ASP A O 1
ATOM 521 N N . CYS A 1 67 ? 1.213 -5.691 12.327 1.00 96.12 67 CYS A N 1
ATOM 522 C CA . CYS A 1 67 ? 0.438 -6.937 12.354 1.00 96.12 67 CYS A CA 1
ATOM 523 C C . CYS A 1 67 ? -0.765 -6.957 11.400 1.00 96.12 67 CYS A C 1
ATOM 525 O O . CYS A 1 67 ? -1.310 -8.027 11.139 1.00 96.12 67 CYS A O 1
ATOM 527 N N . GLY A 1 68 ? -1.171 -5.810 10.847 1.00 95.75 68 GLY A N 1
ATOM 528 C CA . GLY A 1 68 ? -2.315 -5.712 9.937 1.00 95.75 68 GLY A CA 1
ATOM 529 C C . GLY A 1 68 ? -3.686 -5.687 10.616 1.00 95.75 68 GLY A C 1
ATOM 530 O O . GLY A 1 68 ? -4.688 -5.773 9.915 1.00 95.75 68 GLY A O 1
ATOM 531 N N . TRP A 1 69 ? -3.751 -5.559 11.947 1.00 97.38 69 TRP A N 1
ATOM 532 C CA . TRP A 1 69 ? -5.013 -5.308 12.653 1.00 97.38 69 TRP A CA 1
ATOM 533 C C . TRP A 1 69 ? -5.711 -4.062 12.092 1.00 97.38 69 TRP A C 1
ATOM 535 O O . TRP A 1 69 ? -5.045 -3.059 11.831 1.00 97.38 69 TRP A O 1
ATOM 545 N N . ILE A 1 70 ? -7.034 -4.115 11.936 1.00 97.31 70 ILE A N 1
ATOM 546 C CA . ILE A 1 70 ? -7.864 -3.002 11.464 1.00 97.31 70 ILE A CA 1
ATOM 547 C C . ILE A 1 70 ? -8.879 -2.668 12.557 1.00 97.31 70 ILE A C 1
ATOM 549 O O . ILE A 1 70 ? -9.427 -3.562 13.197 1.00 97.31 70 ILE A O 1
ATOM 553 N N . ALA A 1 71 ? -9.127 -1.379 12.787 1.00 97.56 71 ALA A N 1
ATOM 554 C CA . ALA A 1 71 ? -10.110 -0.946 13.771 1.00 97.56 71 ALA A CA 1
ATOM 555 C C . ALA A 1 71 ? -11.539 -1.306 13.327 1.00 97.56 71 ALA A C 1
ATOM 557 O O . ALA A 1 71 ? -12.067 -0.737 12.369 1.00 97.56 71 ALA A O 1
ATOM 558 N N . GLU A 1 72 ? -12.170 -2.218 14.060 1.00 97.75 72 GLU A N 1
ATOM 559 C CA . GLU A 1 72 ? -13.530 -2.712 13.820 1.00 97.75 72 GLU A CA 1
ATOM 560 C C . GLU A 1 72 ? -14.537 -2.126 14.816 1.00 97.75 72 GLU A C 1
ATOM 562 O O . GLU A 1 72 ? -14.212 -1.855 15.976 1.00 97.75 72 GLU A O 1
ATOM 567 N N . CYS A 1 73 ? -15.778 -1.935 14.367 1.00 97.25 73 CYS A N 1
ATOM 568 C CA . CYS A 1 73 ? -16.877 -1.513 15.224 1.00 97.25 73 CYS A CA 1
ATOM 569 C C . CYS A 1 73 ? -17.312 -2.665 16.151 1.00 97.25 73 CYS A C 1
ATOM 571 O O . CYS A 1 73 ? -17.667 -3.732 15.671 1.00 97.25 73 CYS A O 1
ATOM 573 N N . PRO A 1 74 ? -17.426 -2.474 17.476 1.00 96.88 74 PRO A N 1
ATOM 574 C CA . PRO A 1 74 ? -17.920 -3.528 18.366 1.00 96.88 74 PRO A CA 1
ATOM 575 C C . PRO A 1 74 ? -19.442 -3.746 18.260 1.00 96.88 74 PRO A C 1
ATOM 577 O O . PRO A 1 74 ? -19.987 -4.604 18.947 1.00 96.88 74 PRO A O 1
ATOM 580 N N . ARG A 1 75 ? -20.155 -2.935 17.460 1.00 97.88 75 ARG A N 1
ATOM 581 C CA . ARG A 1 75 ? -21.622 -2.988 17.300 1.00 97.88 75 ARG A CA 1
ATOM 582 C C . ARG A 1 75 ? -22.073 -3.591 15.966 1.00 97.88 75 ARG A C 1
ATOM 584 O O . ARG A 1 75 ? -23.244 -3.936 15.848 1.00 97.88 75 ARG A O 1
ATOM 591 N N . CYS A 1 76 ? -21.196 -3.665 14.965 1.00 96.75 76 CYS A N 1
ATOM 592 C CA . CYS A 1 76 ? -21.490 -4.210 13.637 1.00 96.75 76 CYS A CA 1
ATOM 593 C C . CYS A 1 76 ? -20.203 -4.696 12.949 1.00 96.75 76 CYS A C 1
ATOM 595 O O . CYS A 1 76 ? -19.112 -4.478 13.449 1.00 96.75 76 CYS A O 1
ATOM 597 N N . ASP A 1 77 ? -20.317 -5.306 11.776 1.00 94.12 77 ASP A N 1
ATOM 598 C CA . ASP A 1 77 ? -19.211 -5.886 10.997 1.00 94.12 77 ASP A CA 1
ATOM 599 C C . ASP A 1 77 ? -18.445 -4.880 10.108 1.00 94.12 77 ASP A C 1
ATOM 601 O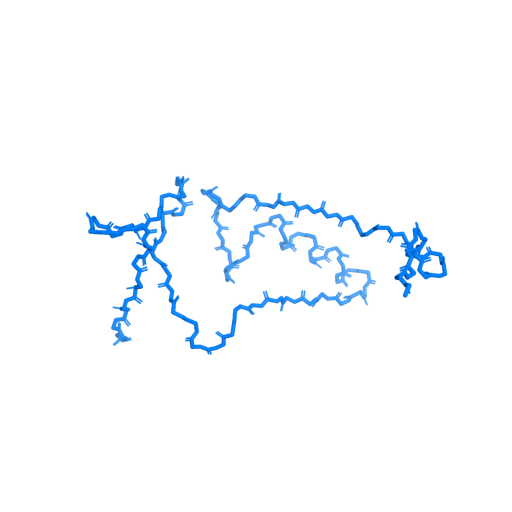 O . ASP A 1 77 ? -17.787 -5.265 9.142 1.00 94.12 77 ASP A O 1
ATOM 605 N N . HIS A 1 78 ? -18.540 -3.579 10.400 1.00 96.12 78 HIS A N 1
ATOM 606 C CA . HIS A 1 78 ? -17.886 -2.522 9.623 1.00 96.12 78 HIS A CA 1
ATOM 607 C C . HIS A 1 78 ? -16.618 -1.990 10.305 1.00 96.12 78 HIS A C 1
ATOM 609 O O . HIS A 1 78 ? -16.538 -1.887 11.532 1.00 96.12 78 HIS A O 1
ATOM 615 N N . TYR A 1 79 ? -15.650 -1.554 9.495 1.00 97.44 79 TYR A N 1
ATOM 616 C CA . TYR A 1 79 ? -14.466 -0.838 9.972 1.00 97.44 79 TYR A CA 1
ATOM 617 C C . TYR A 1 79 ? -14.786 0.607 10.365 1.00 97.44 79 TYR A C 1
ATOM 619 O O . TYR A 1 79 ? -15.646 1.263 9.770 1.00 97.44 79 TYR A O 1
ATOM 627 N N . TYR A 1 80 ? -14.042 1.133 11.336 1.00 97.12 80 TYR A N 1
ATOM 628 C CA . TYR A 1 80 ? -14.103 2.547 11.687 1.00 97.12 80 TYR A CA 1
ATOM 629 C C . TYR A 1 80 ? -13.518 3.444 10.592 1.00 97.12 80 TYR A C 1
ATOM 631 O O . TYR A 1 80 ? -12.534 3.106 9.935 1.00 97.12 80 TYR A O 1
ATOM 639 N N . THR A 1 81 ? -14.086 4.646 10.468 1.00 96.62 81 THR A N 1
ATOM 640 C CA . THR A 1 81 ? -13.471 5.758 9.735 1.00 96.62 81 THR A CA 1
ATOM 641 C C . THR A 1 81 ? -12.628 6.595 10.694 1.00 96.62 81 THR A C 1
ATOM 643 O O . THR A 1 81 ? -13.119 7.065 11.721 1.00 96.62 81 THR A O 1
ATOM 646 N N . LEU A 1 82 ? -11.355 6.793 10.361 1.00 95.69 82 LEU A N 1
ATOM 647 C CA . LEU A 1 82 ? -10.448 7.655 11.104 1.00 95.69 82 LEU A CA 1
ATOM 648 C C . LEU A 1 82 ? -10.729 9.123 10.759 1.00 95.69 82 LEU A C 1
ATOM 650 O O . LEU A 1 82 ? -10.443 9.593 9.659 1.00 95.69 82 LEU A O 1
ATOM 654 N N . HIS A 1 83 ? -11.238 9.867 11.735 1.00 94.06 83 HIS A N 1
ATOM 655 C CA . HIS A 1 83 ? -11.375 11.317 11.656 1.00 94.06 83 HIS A CA 1
ATOM 656 C C . HIS A 1 83 ? -10.145 11.976 12.282 1.00 94.06 83 HIS A C 1
ATOM 658 O O . HIS A 1 83 ? -10.123 12.273 13.475 1.00 94.06 83 HIS A O 1
ATOM 664 N N . GLN A 1 84 ? -9.095 12.172 11.486 1.00 87.00 84 GLN A N 1
ATOM 665 C CA . GLN A 1 84 ? -7.905 12.882 11.945 1.00 87.00 84 GLN A CA 1
ATOM 666 C C . GLN A 1 84 ? -8.167 14.389 11.876 1.00 87.00 84 GLN A C 1
ATOM 668 O O . GLN A 1 84 ? -8.335 14.942 10.790 1.00 87.00 84 GLN A O 1
ATOM 673 N N . ALA A 1 85 ? -8.231 15.056 13.030 1.00 82.50 85 ALA A N 1
ATOM 674 C CA . ALA A 1 85 ? -8.234 16.513 13.059 1.00 82.50 85 ALA A CA 1
ATOM 675 C C . ALA A 1 85 ? -6.915 17.010 12.449 1.00 82.50 85 ALA A C 1
ATOM 677 O O . ALA A 1 85 ? -5.842 16.552 12.846 1.00 82.50 85 ALA A O 1
ATOM 678 N N . GLN A 1 86 ? -6.994 17.907 11.465 1.00 62.34 86 GLN A N 1
ATOM 679 C CA . GLN A 1 86 ? -5.816 18.616 10.972 1.00 62.34 86 GLN A CA 1
ATOM 680 C C . GLN A 1 86 ? -5.251 19.444 12.128 1.00 62.34 86 GLN A C 1
ATOM 682 O O . GLN A 1 86 ? -5.936 20.330 12.637 1.00 62.34 86 GLN A O 1
ATOM 687 N N . GLN A 1 87 ? -4.036 19.106 12.559 1.00 48.50 87 GLN A N 1
ATOM 688 C CA . GLN A 1 87 ? -3.166 20.043 13.264 1.00 48.50 87 GLN A CA 1
ATOM 689 C C . GLN A 1 87 ? -2.416 20.880 12.234 1.00 48.50 87 GLN A C 1
ATOM 691 O O . GLN A 1 87 ? -2.011 20.295 11.200 1.00 48.50 87 GLN A O 1
#